Protein AF-A0AAD4TKE8-F1 (afdb_monomer)

InterPro domains:
  IPR016095 Large ribosomal subunit protein uL1, 3-layer alpha/beta-sandwich domain [G3DSA:3.40.50.790] (24-69)
  IPR023674 Ribosomal protein uL1-like [SSF56808] (9-140)
  IPR028364 Ribosomal protein uL1/ribosomal biogenesis protein [PF00687] (72-140)
  IPR028364 Ribosomal protein uL1/ribosomal biogenesis protein [cd00403] (8-140)
  IPR050257 Large ribosomal subunit protein eL8/uL1-like [PTHR23105] (71-139)

pLDDT: mean 75.56, std 8.32, range [52.0, 88.44]

Solvent-accessible surface area (backbone atoms only — not comparable to full-atom values): 8413 Å² total; per-residue (Å²): 57,40,38,39,35,46,52,97,70,82,75,49,76,52,70,47,79,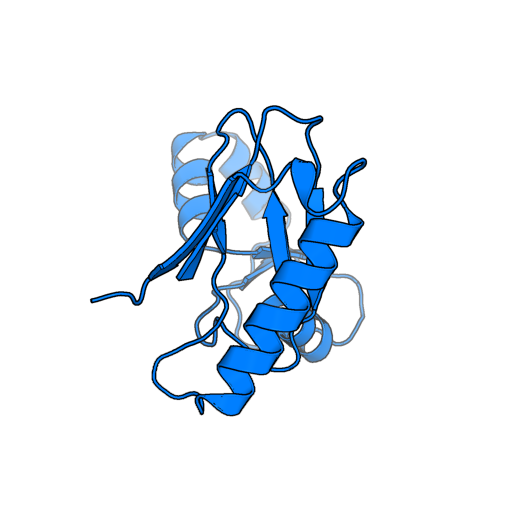40,96,62,67,38,45,92,81,71,44,55,33,39,40,37,87,84,79,78,102,53,61,58,41,46,77,68,54,55,62,63,40,69,79,38,70,69,59,44,55,54,53,62,70,69,37,80,47,76,46,69,78,62,103,57,69,60,69,59,55,50,51,52,55,40,24,43,44,76,48,71,49,65,95,55,54,64,46,79,40,74,44,50,50,92,92,55,56,70,69,59,36,49,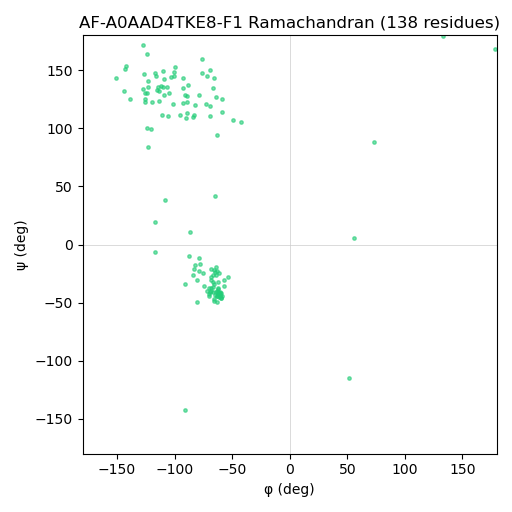51,31,45,51,51,53,51,53,53,54,32,72,73,37,98,61,35,69,80,37,53,76,49,80,41,84,42,79,86,128

Structure (mmCIF, N/CA/C/O backbone):
data_AF-A0AAD4TKE8-F1
#
_entry.id   AF-A0AAD4TKE8-F1
#
loop_
_atom_site.group_PDB
_atom_site.id
_atom_site.type_symbol
_atom_site.label_atom_id
_atom_site.label_alt_id
_atom_site.label_comp_id
_atom_site.label_asym_id
_atom_site.label_entity_id
_atom_site.label_seq_id
_atom_site.pdbx_PDB_ins_code
_atom_site.Cartn_x
_atom_site.Cartn_y
_atom_site.Cartn_z
_atom_site.occupancy
_atom_site.B_iso_or_equiv
_atom_site.auth_seq_id
_atom_site.auth_comp_id
_atom_site.auth_asym_id
_atom_site.auth_atom_id
_atom_site.pdbx_PDB_model_num
ATOM 1 N N . MET A 1 1 ? -8.068 -3.279 1.189 1.00 74.50 1 MET A N 1
ATOM 2 C CA . MET A 1 1 ? -7.601 -1.883 1.329 1.00 74.50 1 MET A CA 1
ATOM 3 C C . MET A 1 1 ? -8.167 -1.293 2.614 1.00 74.50 1 MET A C 1
ATOM 5 O O . MET A 1 1 ? -9.371 -1.342 2.828 1.00 74.50 1 MET A O 1
ATOM 9 N N . LEU A 1 2 ? -7.299 -0.782 3.479 1.00 77.06 2 LEU A N 1
ATOM 10 C CA . LEU A 1 2 ? -7.639 -0.060 4.698 1.00 77.06 2 LEU A CA 1
ATOM 11 C C . LEU A 1 2 ? -7.780 1.431 4.360 1.00 77.06 2 LEU A C 1
ATOM 13 O O . LEU A 1 2 ? -6.812 2.073 3.956 1.00 77.06 2 LEU A O 1
ATOM 17 N N . GLY A 1 3 ? -8.993 1.960 4.465 1.00 76.50 3 GLY A N 1
ATOM 18 C CA . GLY A 1 3 ? -9.302 3.381 4.381 1.00 76.50 3 GLY A CA 1
ATOM 19 C C . GLY A 1 3 ? -9.228 4.024 5.762 1.00 76.50 3 GLY A C 1
ATOM 20 O O . GLY A 1 3 ? -9.849 3.553 6.710 1.00 76.50 3 GLY A O 1
ATOM 21 N N . LEU A 1 4 ? -8.474 5.109 5.878 1.00 74.75 4 LEU A N 1
ATOM 22 C CA . LEU A 1 4 ? -8.203 5.806 7.132 1.00 74.75 4 LEU A CA 1
ATOM 23 C C . LEU A 1 4 ? -8.716 7.236 7.018 1.00 74.75 4 LEU A C 1
ATOM 25 O O . LEU A 1 4 ? -8.270 7.941 6.117 1.00 74.75 4 LEU A O 1
ATOM 29 N N . CYS A 1 5 ? -9.616 7.666 7.906 1.00 68.69 5 CYS A N 1
ATOM 30 C CA . CYS A 1 5 ? -10.094 9.048 7.968 1.00 68.69 5 CYS A CA 1
ATOM 31 C C . CYS A 1 5 ? -9.577 9.722 9.247 1.00 68.69 5 CYS A C 1
ATOM 33 O O . CYS A 1 5 ? -9.977 9.354 10.356 1.00 68.69 5 CYS A O 1
ATOM 35 N N . LEU A 1 6 ? -8.677 10.695 9.087 1.00 69.62 6 LEU A N 1
ATOM 36 C CA . LEU A 1 6 ? -8.023 11.397 10.193 1.00 69.62 6 LEU A CA 1
ATOM 37 C C . LEU A 1 6 ? -8.617 12.791 10.409 1.00 69.62 6 LEU A C 1
ATOM 39 O O . LEU A 1 6 ? -8.970 13.498 9.463 1.00 69.62 6 LEU A O 1
ATOM 43 N N . LEU A 1 7 ? -8.690 13.206 11.671 1.00 64.88 7 LEU A N 1
ATOM 44 C CA . LEU A 1 7 ? -8.943 14.591 12.051 1.00 64.88 7 LEU A CA 1
ATOM 45 C C . LEU A 1 7 ? -7.699 15.439 11.748 1.00 64.88 7 LEU A C 1
ATOM 47 O O . LEU A 1 7 ? -6.568 14.963 11.801 1.00 64.88 7 LEU A O 1
ATOM 51 N N . LYS A 1 8 ? -7.939 16.691 11.350 1.00 62.81 8 LYS A N 1
ATOM 52 C CA . LYS A 1 8 ? -6.970 17.620 10.749 1.00 62.81 8 LYS A CA 1
ATOM 53 C C . LYS A 1 8 ? -5.668 17.704 11.569 1.00 62.81 8 LYS A C 1
ATOM 55 O O . LYS A 1 8 ? -5.640 18.319 12.628 1.00 62.81 8 LYS A O 1
ATOM 60 N N . GLU A 1 9 ? -4.598 17.114 11.040 1.00 61.34 9 GLU A N 1
ATOM 61 C CA . GLU A 1 9 ? -3.301 16.929 11.714 1.00 61.34 9 GLU A CA 1
ATOM 62 C C . GLU A 1 9 ? -2.127 17.460 10.871 1.00 61.34 9 GLU A C 1
ATOM 64 O O . GLU A 1 9 ? -2.285 17.845 9.704 1.00 61.34 9 GLU A O 1
ATOM 69 N N . LYS A 1 10 ? -0.928 17.492 11.471 1.00 61.72 10 LYS A N 1
ATOM 70 C CA . LYS A 1 10 ? 0.313 17.816 10.750 1.00 61.72 10 LYS A CA 1
ATOM 71 C C . LYS A 1 10 ? 0.604 16.725 9.714 1.00 61.72 10 LYS A C 1
ATOM 73 O O . LYS A 1 10 ? 0.366 15.544 9.942 1.00 61.72 10 LYS A O 1
ATOM 78 N N . ARG A 1 11 ? 1.141 17.131 8.560 1.00 71.69 11 ARG A N 1
ATOM 79 C CA . ARG A 1 11 ? 1.562 16.202 7.500 1.00 71.69 11 ARG A CA 1
ATOM 80 C C . ARG A 1 11 ? 2.615 15.249 8.065 1.00 71.69 11 ARG A C 1
ATOM 82 O O . ARG A 1 11 ? 3.632 15.722 8.567 1.00 71.69 11 ARG A O 1
ATOM 89 N N . PHE A 1 12 ? 2.385 13.947 7.948 1.00 75.06 12 PHE A N 1
ATOM 90 C CA . PHE A 1 12 ? 3.368 12.925 8.285 1.00 75.06 12 PHE A CA 1
ATOM 91 C C . PHE A 1 12 ? 3.562 11.971 7.109 1.00 75.06 12 PHE A C 1
ATOM 93 O O . PHE A 1 12 ? 2.643 11.691 6.331 1.00 75.06 12 PHE A O 1
ATOM 100 N N . SER A 1 13 ? 4.791 11.490 6.986 1.00 77.38 13 SER A N 1
ATOM 101 C CA . SER A 1 13 ? 5.169 10.413 6.086 1.00 77.38 13 SER A CA 1
ATOM 102 C C . SER A 1 13 ? 5.857 9.342 6.912 1.00 77.38 13 SER A C 1
ATOM 104 O O . SER A 1 13 ? 6.850 9.633 7.575 1.00 77.38 13 SER A O 1
ATOM 106 N N . GLY A 1 14 ? 5.331 8.125 6.876 1.00 83.44 14 GLY A N 1
ATOM 107 C CA . GLY A 1 14 ? 5.908 6.982 7.572 1.00 83.44 14 GLY A CA 1
ATOM 108 C C . GLY A 1 14 ? 5.772 5.722 6.735 1.00 83.44 14 GLY A C 1
ATOM 109 O O . GLY A 1 14 ? 4.871 5.615 5.904 1.00 83.44 14 GLY A O 1
ATOM 110 N N . SER A 1 15 ? 6.663 4.765 6.941 1.00 83.75 15 SER A N 1
ATOM 111 C CA . SER A 1 15 ? 6.627 3.472 6.265 1.00 83.75 15 SER A CA 1
ATOM 112 C C . SER A 1 15 ? 6.653 2.352 7.292 1.00 83.75 15 SER A C 1
ATOM 114 O O . SER A 1 15 ? 7.513 2.363 8.168 1.00 83.75 15 SER A O 1
ATOM 116 N N . VAL A 1 16 ? 5.743 1.385 7.172 1.00 85.50 16 VAL A N 1
ATOM 117 C CA . VAL A 1 16 ? 5.728 0.182 8.018 1.00 85.50 16 VAL A CA 1
ATOM 118 C C . VAL A 1 16 ? 6.141 -1.036 7.202 1.00 85.50 16 VAL A C 1
ATOM 120 O O . VAL A 1 16 ? 5.776 -1.148 6.031 1.00 85.50 16 VAL A O 1
ATOM 123 N N . ARG A 1 17 ? 6.889 -1.954 7.814 1.00 82.44 17 ARG A N 1
ATOM 124 C CA . ARG A 1 17 ? 7.156 -3.285 7.256 1.00 82.44 17 ARG A CA 1
ATOM 125 C C . ARG A 1 17 ? 6.053 -4.229 7.740 1.00 82.44 17 ARG A C 1
ATOM 127 O O . ARG A 1 17 ? 5.850 -4.343 8.946 1.00 82.44 17 ARG A O 1
ATOM 134 N N . LEU A 1 18 ? 5.326 -4.863 6.822 1.00 81.31 18 LEU A N 1
ATOM 135 C CA . LEU A 1 18 ? 4.295 -5.850 7.161 1.00 81.31 18 LEU A CA 1
ATOM 136 C C . LEU A 1 18 ? 4.857 -7.287 7.168 1.00 81.31 18 LEU A C 1
ATOM 138 O O . LEU A 1 18 ? 5.661 -7.634 6.317 1.00 81.31 18 LEU A O 1
ATOM 142 N N . PRO A 1 19 ? 4.432 -8.179 8.069 1.00 78.94 19 PRO A N 1
ATOM 143 C CA . PRO A 1 19 ? 4.916 -9.562 8.081 1.00 78.94 19 PRO A CA 1
ATOM 144 C C . PRO A 1 19 ? 4.526 -10.345 6.816 1.00 78.94 19 PRO A C 1
ATOM 146 O O . PRO A 1 19 ? 5.252 -11.248 6.408 1.00 78.94 19 PRO A O 1
ATOM 149 N N . HIS A 1 20 ? 3.428 -9.970 6.151 1.00 78.50 20 HIS A N 1
ATOM 150 C CA . HIS A 1 20 ? 2.972 -10.618 4.921 1.00 78.50 20 HIS A CA 1
ATOM 151 C C . HIS A 1 20 ? 2.843 -9.630 3.757 1.00 78.50 20 HIS A C 1
ATOM 153 O O . HIS A 1 20 ? 2.269 -8.554 3.922 1.00 78.50 20 HIS A O 1
ATOM 159 N N . ILE A 1 21 ? 3.324 -10.024 2.569 1.00 72.81 21 ILE A N 1
ATOM 160 C CA . ILE A 1 21 ? 3.416 -9.184 1.359 1.00 72.81 21 ILE A CA 1
ATOM 161 C C . ILE A 1 21 ? 2.024 -8.857 0.786 1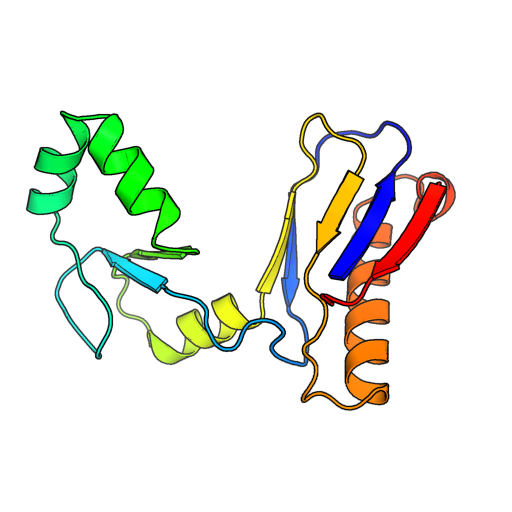.00 72.81 21 ILE A C 1
ATOM 163 O O . ILE A 1 21 ? 1.392 -9.731 0.190 1.00 72.81 21 ILE A O 1
ATOM 167 N N . PRO A 1 22 ? 1.552 -7.600 0.847 1.00 67.38 22 PRO A N 1
ATOM 168 C CA . PRO A 1 22 ? 0.252 -7.229 0.287 1.00 67.38 22 PRO A CA 1
ATOM 169 C C . PRO A 1 22 ? 0.284 -7.055 -1.243 1.00 67.38 22 PRO A C 1
ATOM 171 O O . PRO A 1 22 ? -0.753 -7.173 -1.893 1.00 67.38 22 PRO A O 1
ATOM 174 N N . HIS A 1 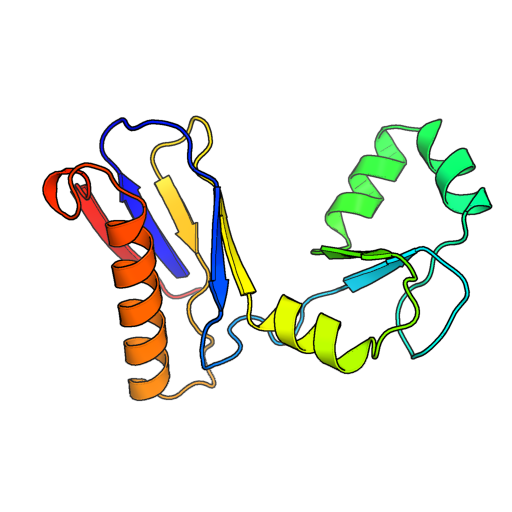23 ? 1.457 -6.785 -1.834 1.00 65.81 23 HIS A N 1
ATOM 175 C CA . HIS A 1 23 ? 1.621 -6.504 -3.265 1.00 65.81 23 HIS A CA 1
ATOM 176 C C . HIS A 1 23 ? 2.614 -7.458 -3.954 1.00 65.81 23 HIS A C 1
ATOM 178 O O . HIS A 1 23 ? 3.771 -7.106 -4.185 1.00 65.81 23 HIS A O 1
ATOM 184 N N . PRO A 1 24 ? 2.166 -8.651 -4.381 1.00 63.03 24 PRO A N 1
ATOM 185 C CA . PRO A 1 24 ? 3.028 -9.598 -5.091 1.00 63.03 24 PRO A CA 1
ATOM 186 C C . PRO A 1 24 ? 3.436 -9.131 -6.505 1.00 63.03 24 PRO A C 1
ATOM 188 O O . PRO A 1 24 ? 4.450 -9.583 -7.026 1.00 63.03 24 PRO A O 1
ATOM 191 N N . LYS A 1 25 ? 2.687 -8.205 -7.129 1.00 65.75 25 LYS A N 1
ATOM 192 C CA . LYS A 1 25 ? 2.920 -7.704 -8.503 1.00 65.75 25 LYS A CA 1
ATOM 193 C C . LYS A 1 25 ? 3.456 -6.260 -8.559 1.00 65.75 25 LYS A C 1
ATOM 195 O O . LYS A 1 25 ? 3.041 -5.483 -9.419 1.00 65.75 25 LYS A O 1
ATOM 200 N N . MET A 1 26 ? 4.339 -5.858 -7.643 1.00 70.75 26 MET A N 1
ATOM 201 C CA . MET A 1 26 ? 4.993 -4.542 -7.727 1.00 70.75 26 MET A CA 1
ATOM 202 C C . MET A 1 26 ? 6.033 -4.510 -8.855 1.00 70.75 26 MET A C 1
ATOM 204 O O . MET A 1 26 ? 6.992 -5.276 -8.847 1.00 70.75 26 MET A O 1
ATOM 208 N N . LYS A 1 27 ? 5.848 -3.598 -9.818 1.00 67.94 27 LYS A N 1
ATOM 209 C CA . LYS A 1 27 ? 6.838 -3.291 -10.859 1.00 67.94 27 LYS A CA 1
ATOM 210 C C . LYS A 1 27 ? 7.862 -2.302 -10.310 1.00 67.94 27 LYS A C 1
ATOM 212 O O . LYS A 1 27 ? 7.516 -1.146 -10.057 1.00 67.94 27 LYS A O 1
ATOM 217 N N . VAL A 1 28 ? 9.093 -2.770 -10.142 1.00 74.69 28 VAL A N 1
ATOM 218 C CA . VAL A 1 28 ? 10.246 -1.976 -9.706 1.00 74.69 28 VAL A CA 1
ATOM 219 C C . VAL A 1 28 ? 11.162 -1.760 -10.908 1.00 74.69 28 VAL A C 1
ATOM 221 O O . VAL A 1 28 ? 11.373 -2.689 -11.684 1.00 74.69 28 VAL A O 1
ATOM 224 N N . CYS A 1 29 ? 11.653 -0.536 -11.092 1.00 73.00 29 CYS A N 1
ATOM 225 C CA . CYS A 1 29 ? 12.622 -0.209 -12.140 1.00 73.00 29 CYS A CA 1
ATOM 226 C C . CYS A 1 29 ? 13.982 0.090 -11.512 1.00 73.00 29 CYS A C 1
ATOM 228 O O . CYS A 1 29 ? 14.057 0.811 -10.514 1.00 73.00 29 CYS A O 1
ATOM 230 N N . MET A 1 30 ? 15.034 -0.466 -12.107 1.00 74.31 30 MET A N 1
ATOM 231 C CA . MET A 1 30 ? 16.417 -0.234 -11.703 1.00 74.31 30 MET A CA 1
ATOM 232 C C . MET A 1 30 ? 17.012 0.921 -12.512 1.00 74.31 30 MET A C 1
ATOM 234 O O . MET A 1 30 ? 16.860 0.980 -13.731 1.00 74.31 30 MET A O 1
ATOM 238 N N . LEU A 1 31 ? 17.703 1.835 -11.837 1.00 72.75 31 LEU A N 1
ATOM 239 C CA . LEU A 1 31 ? 18.508 2.885 -12.455 1.00 72.75 31 LEU A CA 1
ATOM 240 C C . LEU A 1 31 ? 19.988 2.520 -12.282 1.00 72.75 31 LEU A C 1
ATOM 242 O O . LEU A 1 31 ? 20.495 2.548 -11.156 1.00 72.75 31 LEU A O 1
ATOM 246 N N . GLY A 1 32 ? 20.661 2.165 -13.378 1.00 70.25 32 GLY A N 1
ATOM 247 C CA . GLY A 1 32 ? 22.058 1.714 -13.383 1.00 70.25 32 GLY A CA 1
ATOM 248 C C . GLY A 1 32 ? 22.299 0.453 -14.217 1.00 70.25 32 GLY A C 1
ATOM 249 O O . GLY A 1 32 ? 21.363 -0.095 -14.803 1.00 70.25 32 GLY A O 1
ATOM 250 N N . ASP A 1 33 ? 23.560 0.017 -14.247 1.00 60.94 33 ASP A N 1
ATOM 251 C CA . ASP A 1 33 ? 24.010 -1.102 -15.074 1.00 60.94 33 ASP A CA 1
ATOM 252 C C . ASP A 1 33 ? 23.393 -2.430 -14.615 1.00 60.9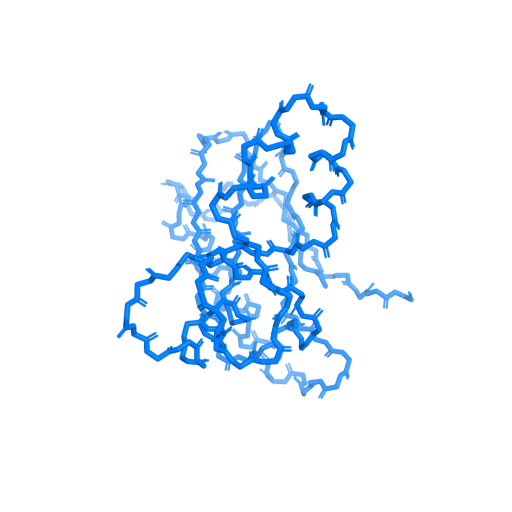4 33 ASP A C 1
ATOM 254 O O . ASP A 1 33 ? 23.270 -2.736 -13.426 1.00 60.94 33 ASP A O 1
ATOM 258 N N . ALA A 1 34 ? 22.919 -3.181 -15.605 1.00 55.00 34 ALA A N 1
ATOM 259 C CA . ALA A 1 34 ? 21.944 -4.244 -15.452 1.00 55.00 34 ALA A CA 1
ATOM 260 C C . ALA A 1 34 ? 22.439 -5.417 -14.598 1.00 55.00 34 ALA A C 1
ATOM 262 O O . ALA A 1 34 ? 23.412 -6.075 -14.954 1.00 55.00 34 ALA A O 1
ATOM 263 N N . TYR A 1 35 ? 21.671 -5.786 -13.569 1.00 52.00 35 TYR A N 1
ATOM 264 C CA . TYR A 1 35 ? 21.656 -7.160 -13.074 1.00 52.00 35 TYR A CA 1
ATOM 265 C C . TYR A 1 35 ? 20.243 -7.566 -12.618 1.00 52.00 35 TYR A C 1
ATOM 267 O O . TYR A 1 35 ? 19.585 -6.853 -11.862 1.00 52.00 35 TYR A O 1
ATOM 275 N N . ILE A 1 36 ? 19.820 -8.752 -13.078 1.00 52.34 36 ILE A N 1
ATOM 276 C CA . ILE A 1 36 ? 18.620 -9.528 -12.702 1.00 52.34 36 ILE A CA 1
ATOM 277 C C . ILE A 1 36 ? 17.272 -8.988 -13.220 1.00 52.34 36 ILE A C 1
ATOM 279 O O . ILE A 1 36 ? 16.570 -8.279 -12.513 1.00 52.34 36 ILE A O 1
ATOM 283 N N . GLY A 1 37 ? 16.861 -9.406 -14.428 1.00 56.25 37 GLY A N 1
ATOM 284 C CA . GLY A 1 37 ? 15.448 -9.596 -14.837 1.00 56.25 37 GLY A CA 1
ATOM 285 C C . GLY A 1 37 ? 14.453 -8.426 -14.710 1.00 56.25 37 GLY A C 1
ATOM 286 O O . GLY A 1 37 ? 13.257 -8.624 -14.927 1.00 56.25 37 GLY A O 1
ATOM 287 N N . LEU A 1 38 ? 14.914 -7.232 -14.348 1.00 60.69 38 LEU A N 1
ATOM 288 C CA . LEU A 1 38 ? 14.124 -6.026 -14.131 1.00 60.69 38 LEU A CA 1
ATOM 289 C C . LEU A 1 38 ? 14.411 -5.012 -15.239 1.00 60.69 38 LEU A C 1
ATOM 291 O O . LEU A 1 38 ? 15.517 -4.943 -15.779 1.00 60.69 38 LEU A O 1
ATOM 295 N N . ASP A 1 39 ? 13.399 -4.206 -15.562 1.00 62.28 39 ASP A N 1
ATOM 296 C CA . ASP A 1 39 ? 13.538 -3.091 -16.497 1.00 62.28 39 ASP A CA 1
ATOM 297 C C . ASP A 1 39 ? 14.610 -2.119 -15.955 1.00 62.28 39 ASP A C 1
ATOM 299 O O . ASP A 1 39 ? 14.413 -1.499 -14.901 1.00 62.28 39 ASP A O 1
ATOM 303 N N . HIS A 1 40 ? 15.733 -2.003 -16.668 1.00 63.72 40 HIS A N 1
ATOM 304 C CA . HIS A 1 40 ? 16.848 -1.109 -16.351 1.00 63.72 40 HIS A CA 1
ATOM 305 C C . HIS A 1 40 ? 16.780 0.164 -17.202 1.00 63.72 40 HIS A C 1
ATOM 307 O O . HIS A 1 40 ? 16.218 0.177 -18.300 1.00 63.72 40 HIS A O 1
ATOM 313 N N . MET A 1 41 ? 17.323 1.256 -16.675 1.00 67.88 41 MET A N 1
ATOM 314 C CA . MET A 1 41 ? 17.468 2.515 -17.396 1.00 67.88 41 MET A CA 1
ATOM 315 C C . MET A 1 41 ? 18.832 3.124 -17.092 1.00 67.88 41 MET A C 1
ATOM 317 O O . MET A 1 41 ? 19.156 3.388 -15.931 1.00 67.88 41 MET A O 1
ATOM 321 N N . ASP A 1 42 ? 19.585 3.405 -18.149 1.00 68.25 42 ASP A N 1
ATOM 322 C CA . ASP A 1 42 ? 20.924 3.976 -18.041 1.00 68.25 42 ASP A CA 1
ATOM 323 C C . ASP A 1 42 ? 20.884 5.472 -17.699 1.00 68.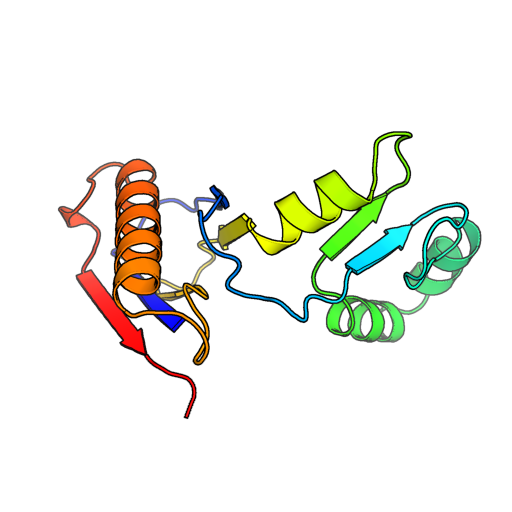25 42 ASP A C 1
ATOM 325 O O . ASP A 1 42 ? 19.909 6.195 -17.961 1.00 68.25 42 ASP A O 1
ATOM 329 N N . VAL A 1 43 ? 22.003 5.973 -17.170 1.00 70.56 43 VAL A N 1
ATOM 330 C CA . VAL A 1 43 ? 22.204 7.385 -16.795 1.00 70.56 43 VAL A CA 1
ATOM 331 C C . VAL A 1 43 ? 21.978 8.331 -17.988 1.00 70.56 43 VAL A C 1
ATOM 333 O O . VAL A 1 43 ? 21.493 9.457 -17.831 1.00 70.56 43 VAL A O 1
ATOM 336 N N . GLU A 1 44 ? 22.261 7.868 -19.206 1.00 70.50 44 GLU A N 1
ATOM 337 C CA . GLU A 1 44 ? 22.017 8.618 -20.439 1.00 70.50 44 GLU A CA 1
ATOM 338 C C . GLU A 1 44 ? 20.535 8.669 -20.834 1.00 70.50 44 GLU A C 1
ATOM 340 O O . GLU A 1 44 ? 20.046 9.704 -21.307 1.00 70.50 44 GLU A O 1
ATOM 345 N N . GLY A 1 45 ? 19.794 7.585 -20.590 1.00 71.31 45 GLY A N 1
ATOM 346 C CA . GLY A 1 45 ? 18.352 7.508 -20.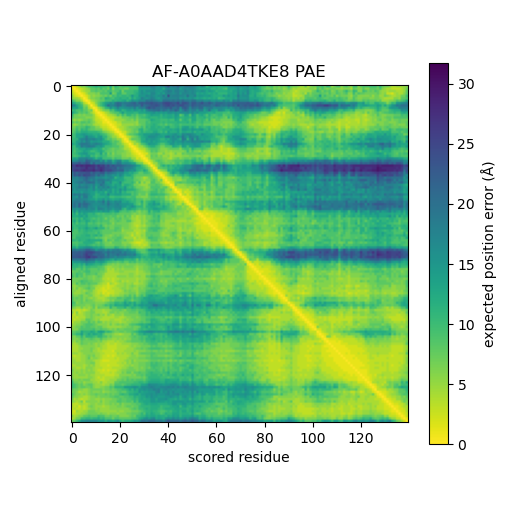818 1.00 71.31 45 GLY A CA 1
ATOM 347 C C . GLY A 1 45 ? 17.586 8.497 -19.939 1.00 71.31 45 GLY A C 1
ATOM 348 O O . GLY A 1 45 ? 16.693 9.204 -20.420 1.00 71.31 45 GLY A O 1
ATOM 349 N N . LEU A 1 46 ? 18.007 8.653 -18.679 1.00 71.44 46 LEU A N 1
ATOM 350 C CA . LEU A 1 46 ? 17.414 9.610 -17.737 1.00 71.44 46 LEU A CA 1
ATOM 351 C C . LEU A 1 46 ? 17.516 11.065 -18.223 1.00 71.44 46 LEU A C 1
ATOM 353 O O . LEU A 1 46 ? 16.550 11.831 -18.129 1.00 71.44 46 LEU A O 1
ATOM 357 N N . LYS A 1 47 ? 18.664 11.447 -18.798 1.00 74.31 47 LYS A N 1
ATOM 358 C CA . LYS A 1 47 ? 18.887 12.807 -19.319 1.00 74.31 47 LYS A CA 1
ATOM 359 C C . LYS A 1 47 ? 17.999 13.113 -20.528 1.00 74.31 47 LYS A C 1
ATOM 361 O O . LYS A 1 47 ? 17.498 14.232 -20.654 1.00 74.31 47 LYS A O 1
ATOM 366 N N . ARG A 1 48 ? 17.757 12.127 -21.400 1.00 72.81 48 ARG A N 1
ATOM 367 C CA . ARG A 1 48 ? 16.874 12.273 -22.575 1.00 72.81 48 ARG A CA 1
ATOM 368 C C . ARG A 1 48 ? 15.403 12.395 -22.169 1.00 72.81 48 ARG A C 1
ATOM 370 O O . ARG A 1 48 ? 14.670 13.198 -22.748 1.00 72.81 48 ARG A O 1
ATOM 377 N N . LEU A 1 49 ? 14.985 11.661 -21.137 1.00 71.44 49 LEU A N 1
ATOM 378 C CA . LEU A 1 49 ? 13.612 11.676 -20.627 1.00 71.44 49 LEU A CA 1
ATOM 379 C C . LEU A 1 49 ? 13.232 13.009 -19.968 1.00 71.44 49 LEU A C 1
ATOM 381 O O . LEU A 1 49 ? 12.078 13.426 -20.073 1.00 71.44 49 LEU A O 1
ATOM 385 N N . ASN A 1 50 ? 14.187 13.727 -19.369 1.00 73.62 50 ASN A N 1
ATOM 386 C CA . ASN A 1 50 ? 13.913 14.981 -18.659 1.00 73.62 50 ASN A CA 1
ATOM 387 C C . ASN A 1 50 ? 13.432 16.125 -19.580 1.00 73.62 50 ASN A C 1
ATOM 389 O O . ASN A 1 50 ? 12.745 17.045 -19.137 1.00 73.62 50 ASN A O 1
ATOM 393 N N . LYS A 1 51 ? 13.719 16.050 -20.888 1.00 79.06 51 LYS A N 1
ATOM 394 C CA . LYS A 1 51 ? 13.287 17.065 -21.865 1.00 79.06 51 LYS A CA 1
ATOM 395 C C . LYS A 1 51 ? 11.769 17.068 -22.095 1.00 79.06 51 LYS A C 1
ATOM 397 O O . LYS A 1 51 ? 11.194 18.113 -22.381 1.00 79.06 51 LYS A O 1
ATOM 402 N N . ASN A 1 52 ? 11.094 15.927 -21.923 1.00 83.19 52 ASN A N 1
ATOM 403 C CA . ASN A 1 52 ? 9.667 15.773 -22.213 1.00 83.19 52 ASN A CA 1
ATOM 404 C C . ASN A 1 52 ? 8.866 15.357 -20.972 1.00 83.19 52 ASN A C 1
ATOM 406 O O . ASN A 1 52 ? 8.713 14.172 -20.673 1.00 83.19 52 ASN A O 1
ATOM 410 N N . LYS A 1 53 ? 8.205 16.325 -20.317 1.00 81.06 53 LYS A N 1
ATOM 411 C CA . LYS A 1 53 ? 7.344 16.090 -19.134 1.00 81.06 53 LYS A CA 1
ATOM 412 C C . LYS A 1 53 ? 6.256 15.022 -19.350 1.00 81.06 53 LYS A C 1
ATOM 414 O O . LYS A 1 53 ? 5.832 14.374 -18.394 1.00 81.06 53 LYS A O 1
ATOM 419 N N . LYS A 1 54 ? 5.780 14.825 -20.588 1.00 84.31 54 LYS A N 1
ATOM 420 C CA . LYS A 1 54 ? 4.767 13.804 -20.927 1.00 84.31 54 LYS A CA 1
ATOM 421 C C . LYS A 1 54 ? 5.319 12.376 -20.820 1.00 84.31 54 LYS A C 1
ATOM 423 O O . LYS A 1 54 ? 4.619 11.505 -20.309 1.00 84.31 54 LYS A O 1
ATOM 428 N N . LEU A 1 55 ? 6.555 12.144 -21.267 1.00 79.50 55 LEU A N 1
ATOM 429 C CA . LEU A 1 55 ? 7.199 10.827 -21.205 1.00 79.50 55 LEU A CA 1
ATOM 430 C C . LEU A 1 55 ? 7.577 10.475 -19.764 1.00 79.50 55 LEU A C 1
ATOM 432 O O . LEU A 1 55 ? 7.286 9.366 -19.328 1.00 79.50 55 LEU A O 1
ATOM 436 N N . VAL A 1 56 ? 8.064 11.452 -18.988 1.00 82.06 56 VAL A N 1
ATOM 437 C CA . VAL A 1 56 ? 8.333 11.277 -17.548 1.00 82.06 56 VAL A CA 1
ATOM 438 C C . VAL A 1 56 ? 7.065 10.873 -16.790 1.00 82.06 56 VAL A C 1
ATOM 440 O O . VAL A 1 56 ? 7.088 9.934 -16.000 1.00 82.06 56 VAL A O 1
ATOM 443 N N . LYS A 1 57 ? 5.920 11.514 -17.072 1.00 83.00 57 LYS A N 1
ATOM 444 C CA . LYS A 1 57 ? 4.638 11.148 -16.445 1.00 83.00 57 LYS A CA 1
ATOM 445 C C . LYS A 1 57 ? 4.140 9.756 -16.848 1.00 83.00 57 LYS A C 1
ATOM 447 O O . LYS A 1 57 ? 3.499 9.103 -16.031 1.00 83.00 57 LYS A O 1
ATOM 452 N N . LYS A 1 58 ? 4.386 9.305 -18.084 1.00 84.44 58 LYS A N 1
ATOM 453 C CA . LYS A 1 58 ? 4.039 7.938 -18.519 1.00 84.44 58 LYS A CA 1
ATOM 454 C C . LYS A 1 58 ? 4.935 6.900 -17.843 1.00 84.44 58 LYS A C 1
ATOM 456 O O . LYS A 1 58 ? 4.433 5.895 -17.356 1.00 84.44 58 LYS A O 1
ATOM 461 N N . PHE A 1 59 ? 6.231 7.185 -17.761 1.00 80.75 59 PHE A N 1
ATOM 462 C CA . PHE A 1 59 ? 7.221 6.330 -17.116 1.00 80.75 59 PHE A CA 1
ATOM 463 C C . PHE A 1 59 ? 6.949 6.168 -15.613 1.00 80.75 59 PHE A C 1
ATOM 465 O O . PHE A 1 59 ? 6.802 5.048 -15.134 1.00 80.75 59 PHE A O 1
ATOM 472 N N . ALA A 1 60 ? 6.732 7.271 -14.892 1.00 78.50 60 ALA A N 1
ATOM 473 C CA . ALA A 1 60 ? 6.414 7.252 -13.461 1.00 78.50 60 ALA A CA 1
ATOM 474 C C . ALA A 1 60 ? 5.072 6.571 -13.123 1.00 78.50 60 ALA A C 1
ATOM 476 O O . ALA A 1 60 ? 4.853 6.192 -11.981 1.00 78.50 60 ALA A O 1
ATOM 477 N N . LYS A 1 61 ? 4.157 6.419 -14.092 1.00 83.38 61 LYS A N 1
ATOM 478 C CA . LYS A 1 61 ? 2.914 5.647 -13.912 1.00 83.38 61 LYS A CA 1
ATOM 479 C C . LYS A 1 61 ? 3.102 4.142 -14.112 1.00 83.38 61 LYS A C 1
ATOM 481 O O . LYS A 1 61 ? 2.246 3.379 -13.678 1.00 83.38 61 LYS A O 1
ATOM 486 N N . LYS A 1 62 ? 4.162 3.718 -14.809 1.00 80.31 62 LYS A N 1
ATOM 487 C CA . LYS A 1 62 ? 4.423 2.304 -15.122 1.00 80.31 62 LYS A CA 1
ATOM 488 C C . LYS A 1 62 ? 5.065 1.561 -13.944 1.00 80.31 62 LYS A C 1
ATOM 490 O O . LYS A 1 62 ? 4.823 0.363 -13.799 1.00 80.31 62 LYS A O 1
ATOM 495 N N . TYR A 1 63 ? 5.845 2.261 -13.119 1.00 80.38 63 TYR A N 1
ATOM 496 C CA . TYR A 1 63 ? 6.595 1.690 -11.998 1.00 80.38 63 TYR A CA 1
ATOM 497 C C . TYR A 1 63 ? 6.102 2.239 -10.660 1.00 80.38 63 TYR A C 1
ATOM 499 O O . TYR A 1 63 ? 5.705 3.399 -10.569 1.00 80.38 63 TYR A O 1
ATOM 507 N N . HIS A 1 64 ? 6.115 1.391 -9.632 1.00 72.50 64 HIS A N 1
ATOM 508 C CA . HIS A 1 64 ? 5.691 1.749 -8.275 1.00 72.50 64 HIS A CA 1
ATOM 509 C C . HIS A 1 64 ? 6.847 2.258 -7.413 1.00 72.50 64 HIS A C 1
ATOM 511 O O . HIS A 1 64 ? 6.638 3.152 -6.598 1.00 72.50 64 HIS A O 1
ATOM 517 N N . ASP A 1 65 ? 8.048 1.716 -7.619 1.00 75.88 65 ASP A N 1
ATOM 518 C CA . ASP A 1 65 ? 9.268 2.142 -6.942 1.00 75.88 65 ASP A CA 1
ATOM 519 C C . ASP A 1 65 ? 10.470 2.088 -7.894 1.00 75.88 65 ASP A C 1
ATOM 521 O O . ASP A 1 65 ? 10.501 1.301 -8.847 1.00 75.88 65 ASP A O 1
ATOM 525 N N . PHE A 1 66 ? 11.441 2.960 -7.631 1.00 77.31 66 PHE A N 1
ATOM 526 C CA . PHE A 1 66 ? 12.710 3.041 -8.347 1.00 77.31 66 PHE A CA 1
ATOM 527 C C . PHE A 1 66 ? 13.833 2.694 -7.382 1.00 77.31 66 PHE A C 1
ATOM 529 O O . PHE A 1 66 ? 13.876 3.224 -6.273 1.00 77.31 66 PHE A O 1
ATOM 536 N N . LEU A 1 67 ? 14.738 1.828 -7.814 1.00 74.81 67 LEU A N 1
ATOM 537 C CA . LEU A 1 67 ? 15.937 1.474 -7.069 1.00 74.81 67 LEU A CA 1
ATOM 538 C C . LEU A 1 67 ? 17.150 1.965 -7.857 1.00 74.81 67 LEU A C 1
ATOM 540 O O . LEU A 1 67 ? 17.204 1.810 -9.075 1.00 74.81 67 LEU A O 1
ATOM 544 N N . ALA A 1 68 ? 18.105 2.582 -7.169 1.00 72.50 68 ALA A N 1
ATOM 545 C CA . ALA A 1 68 ? 19.376 2.986 -7.757 1.00 72.50 68 ALA A CA 1
ATOM 546 C C . ALA A 1 68 ? 20.456 1.966 -7.385 1.00 72.50 68 ALA A C 1
ATOM 548 O O . ALA A 1 68 ? 20.417 1.393 -6.294 1.00 72.50 68 ALA A O 1
ATOM 549 N N . SER A 1 69 ? 21.393 1.733 -8.303 1.00 64.12 69 SER A N 1
ATOM 550 C CA . SER A 1 69 ? 22.537 0.842 -8.104 1.00 64.12 69 SER A CA 1
ATOM 551 C C . SER A 1 69 ? 23.460 1.341 -6.980 1.00 64.12 69 SER A C 1
ATOM 553 O O . SER A 1 69 ? 24.382 2.115 -7.217 1.00 64.12 69 SER A O 1
ATOM 555 N N . GLU A 1 70 ? 23.242 0.845 -5.766 1.00 58.38 70 GLU A N 1
ATOM 556 C CA . GLU A 1 70 ? 24.276 0.675 -4.741 1.00 58.38 70 GLU A CA 1
ATOM 557 C C . GLU A 1 70 ? 24.475 -0.833 -4.556 1.00 58.38 70 GLU A C 1
ATOM 559 O O . GLU A 1 70 ? 23.488 -1.570 -4.537 1.00 58.38 70 GLU A O 1
ATOM 564 N N . ALA A 1 71 ? 25.733 -1.274 -4.467 1.00 53.50 71 ALA A N 1
ATOM 565 C CA . ALA A 1 71 ? 26.240 -2.647 -4.600 1.00 53.50 71 ALA A CA 1
ATOM 566 C C . ALA A 1 71 ? 25.784 -3.665 -3.523 1.00 53.50 71 ALA A C 1
ATOM 568 O O . ALA A 1 71 ? 26.570 -4.475 -3.040 1.00 53.50 71 ALA A O 1
ATOM 569 N N . GLU A 1 72 ? 24.514 -3.645 -3.136 1.00 57.97 72 GLU A N 1
ATOM 570 C CA . GLU A 1 72 ? 23.921 -4.537 -2.147 1.00 57.97 72 GLU A CA 1
ATOM 571 C C . GLU A 1 72 ? 22.831 -5.402 -2.782 1.00 57.97 72 GLU A C 1
ATOM 573 O O . GLU A 1 72 ? 22.122 -4.968 -3.691 1.00 57.97 72 GLU A O 1
ATOM 578 N N . SER A 1 73 ? 22.682 -6.627 -2.267 1.00 62.38 73 SER A N 1
ATOM 579 C CA . SER A 1 73 ? 21.741 -7.647 -2.753 1.00 62.38 73 SER A CA 1
ATOM 580 C C . SER A 1 73 ? 20.352 -7.081 -3.107 1.00 62.38 73 SER A C 1
ATOM 582 O O . SER A 1 73 ? 19.537 -6.749 -2.240 1.00 62.38 73 SER A O 1
ATOM 584 N N . LEU A 1 74 ? 20.082 -6.972 -4.413 1.00 67.81 74 LEU A N 1
ATOM 585 C CA . LEU A 1 74 ? 18.855 -6.381 -4.958 1.00 67.81 74 LEU A CA 1
ATOM 586 C C . LEU A 1 74 ? 17.607 -7.158 -4.536 1.00 67.81 74 LEU A C 1
ATOM 588 O O . LEU A 1 74 ? 16.558 -6.568 -4.304 1.00 67.81 74 LEU A O 1
ATOM 592 N N . GLU A 1 75 ? 17.726 -8.473 -4.374 1.00 70.44 75 GLU A N 1
ATOM 593 C CA . GLU A 1 75 ? 16.632 -9.352 -3.957 1.00 70.44 75 GLU A CA 1
ATOM 594 C C . GLU A 1 75 ? 16.089 -8.982 -2.573 1.00 70.44 75 GLU A C 1
ATOM 596 O O . GLU A 1 75 ? 14.873 -8.898 -2.377 1.00 70.44 75 GLU A O 1
ATOM 601 N N . SER A 1 76 ? 16.985 -8.669 -1.635 1.00 74.12 76 SER A N 1
ATOM 602 C CA . SER A 1 76 ? 16.641 -8.242 -0.280 1.00 74.12 76 SER A CA 1
ATOM 603 C C . SER A 1 76 ? 15.926 -6.892 -0.302 1.00 74.12 76 SER A C 1
ATOM 605 O O . SER A 1 76 ? 14.831 -6.774 0.243 1.00 74.12 76 SER A O 1
ATOM 607 N N . LYS A 1 77 ? 16.468 -5.895 -1.019 1.00 74.12 77 LYS A N 1
ATOM 608 C CA . LYS A 1 77 ? 15.837 -4.566 -1.165 1.00 74.12 77 LYS A CA 1
ATOM 609 C C . LYS A 1 77 ? 14.480 -4.647 -1.862 1.00 74.12 77 LYS A C 1
ATOM 611 O O . LYS A 1 77 ? 13.534 -3.961 -1.472 1.00 74.12 77 LYS A O 1
ATOM 616 N N . VAL A 1 78 ? 14.349 -5.509 -2.868 1.00 75.75 78 VAL A N 1
ATOM 617 C CA . VAL A 1 78 ? 13.080 -5.746 -3.563 1.00 75.75 78 VAL A CA 1
ATOM 618 C C . VAL A 1 78 ? 12.058 -6.372 -2.614 1.00 75.75 78 VAL A C 1
ATOM 620 O O . VAL A 1 78 ? 10.907 -5.935 -2.594 1.00 75.75 78 VAL A O 1
ATOM 623 N N . ASN A 1 79 ? 12.452 -7.351 -1.799 1.00 78.00 79 ASN A N 1
ATOM 624 C CA . ASN A 1 79 ? 11.561 -7.955 -0.811 1.00 78.00 79 ASN A CA 1
ATOM 625 C C . ASN A 1 79 ? 11.164 -6.965 0.289 1.00 78.00 79 ASN A C 1
ATOM 627 O O . ASN A 1 79 ? 9.982 -6.873 0.617 1.00 78.00 79 ASN A O 1
ATOM 631 N N . GLU A 1 80 ? 12.095 -6.147 0.780 1.00 76.31 80 GLU A N 1
ATOM 632 C CA . GLU A 1 80 ? 11.782 -5.063 1.716 1.00 76.31 80 GLU A CA 1
ATOM 633 C C . GLU A 1 80 ? 10.797 -4.056 1.115 1.00 76.31 80 GLU A C 1
ATOM 635 O O . GLU A 1 80 ? 9.846 -3.647 1.778 1.00 76.31 80 GLU A O 1
ATOM 640 N N . THR A 1 81 ? 10.969 -3.706 -0.159 1.00 76.38 81 THR A N 1
ATOM 641 C CA . THR A 1 81 ? 10.090 -2.766 -0.865 1.00 76.38 81 THR A CA 1
ATOM 642 C C . THR A 1 81 ? 8.687 -3.346 -1.078 1.00 76.38 81 THR A C 1
ATOM 644 O O . THR A 1 81 ? 7.702 -2.630 -0.928 1.00 76.38 81 THR A O 1
ATOM 647 N N . LYS A 1 82 ? 8.567 -4.651 -1.364 1.00 75.06 82 LYS A N 1
ATOM 648 C CA . LYS A 1 82 ? 7.272 -5.355 -1.502 1.00 75.06 82 LYS A CA 1
ATOM 649 C C . LYS A 1 82 ? 6.495 -5.438 -0.188 1.00 75.06 82 LYS A C 1
ATOM 651 O O . LYS A 1 82 ? 5.264 -5.471 -0.188 1.00 75.06 82 LYS A O 1
ATOM 656 N N . VAL A 1 83 ? 7.225 -5.531 0.916 1.00 78.31 83 VAL A N 1
ATOM 657 C CA . VAL A 1 83 ? 6.696 -5.640 2.276 1.00 78.31 83 VAL A CA 1
ATOM 658 C C . VAL A 1 83 ? 6.358 -4.266 2.870 1.00 78.31 83 VAL A C 1
ATOM 660 O O . VAL A 1 83 ? 5.501 -4.143 3.751 1.00 78.31 83 VAL A O 1
ATOM 663 N N . MET A 1 84 ? 7.032 -3.221 2.401 1.00 78.56 84 MET A N 1
ATOM 664 C CA . MET A 1 84 ? 6.889 -1.882 2.938 1.00 78.56 84 MET A CA 1
ATOM 665 C C . MET A 1 84 ? 5.623 -1.195 2.434 1.00 78.56 84 MET A C 1
ATOM 667 O O . MET A 1 84 ? 5.381 -1.047 1.239 1.00 78.56 84 MET A O 1
ATOM 671 N N . VAL A 1 85 ? 4.849 -0.668 3.374 1.00 82.44 85 VAL A N 1
ATOM 672 C CA . VAL A 1 85 ? 3.651 0.111 3.091 1.00 82.44 85 VAL A CA 1
ATOM 673 C C . VAL A 1 85 ? 3.863 1.554 3.522 1.00 82.44 85 VAL A C 1
ATOM 675 O O . VAL A 1 85 ? 4.187 1.841 4.675 1.00 82.44 85 VAL A O 1
ATOM 678 N N . LYS A 1 86 ? 3.686 2.477 2.572 1.00 80.69 86 LYS A N 1
ATOM 679 C CA . LYS A 1 86 ? 3.907 3.914 2.762 1.00 80.69 86 LYS A CA 1
ATOM 680 C C . LYS A 1 86 ? 2.605 4.606 3.172 1.00 80.69 86 LYS A C 1
ATOM 682 O O . LYS A 1 86 ? 1.633 4.619 2.421 1.00 80.69 86 LYS A O 1
ATOM 687 N N . PHE A 1 87 ? 2.619 5.253 4.331 1.00 81.75 87 PHE A N 1
ATOM 688 C CA . PHE A 1 87 ? 1.588 6.173 4.797 1.00 81.75 87 PHE A CA 1
ATOM 689 C C . PHE A 1 87 ? 2.023 7.592 4.441 1.00 81.75 87 PHE A C 1
ATOM 691 O O . PHE A 1 87 ? 3.002 8.105 4.982 1.00 81.75 87 PHE A O 1
ATOM 698 N N . GLN A 1 88 ? 1.319 8.224 3.504 1.00 75.69 88 GLN A N 1
ATOM 699 C CA . GLN A 1 88 ? 1.602 9.597 3.088 1.00 75.69 88 GLN A CA 1
ATOM 700 C C . GLN A 1 88 ? 0.364 10.467 3.242 1.00 75.69 88 GLN A C 1
ATOM 702 O O . GLN A 1 88 ? -0.508 10.478 2.367 1.00 75.69 88 GLN A O 1
ATOM 707 N N . LEU A 1 89 ? 0.312 11.245 4.325 1.00 75.06 89 LEU A N 1
ATOM 708 C CA . LEU A 1 89 ? -0.780 12.185 4.527 1.00 75.06 89 LEU A CA 1
ATOM 709 C C . LEU A 1 89 ? -0.478 13.484 3.778 1.00 75.06 89 LEU A C 1
ATOM 711 O O . LEU A 1 89 ? 0.422 14.250 4.131 1.00 75.06 89 LEU A O 1
ATOM 715 N N . LYS A 1 90 ? -1.233 13.718 2.702 1.00 74.75 90 LYS A N 1
ATOM 716 C CA . LYS A 1 90 ? -1.161 14.950 1.904 1.00 74.75 90 LYS A CA 1
ATOM 717 C C . LYS A 1 90 ? -2.168 15.977 2.440 1.00 74.75 90 LYS A C 1
ATOM 719 O O . LYS A 1 90 ? -2.349 16.123 3.640 1.00 74.75 90 LYS A O 1
ATOM 724 N N . LYS A 1 91 ? -2.814 16.735 1.549 1.00 69.00 91 LYS A N 1
ATOM 725 C CA . LYS A 1 91 ? -3.877 17.695 1.901 1.00 69.00 91 LYS A CA 1
ATOM 726 C C . LYS A 1 91 ? -5.228 17.008 2.177 1.00 69.00 91 LYS A C 1
ATOM 728 O O . LYS A 1 91 ? -6.115 17.630 2.749 1.00 69.00 91 LYS A O 1
ATOM 733 N N . VAL A 1 92 ? -5.385 15.755 1.746 1.00 68.81 92 VAL A N 1
ATOM 734 C CA . VAL A 1 92 ? -6.613 14.962 1.900 1.00 68.81 92 VAL A CA 1
ATOM 735 C C . VAL A 1 92 ? -6.570 14.231 3.241 1.00 68.81 92 VAL A C 1
ATOM 737 O O . VAL A 1 92 ? -5.532 13.691 3.609 1.00 68.81 92 VAL A O 1
ATOM 740 N N . LEU A 1 93 ? -7.697 14.222 3.955 1.00 71.94 93 LEU A N 1
ATOM 741 C CA . LEU A 1 93 ? -7.847 13.602 5.281 1.00 71.94 93 LEU A CA 1
ATOM 742 C C . LEU A 1 93 ? -8.014 12.075 5.228 1.00 71.94 93 LEU A C 1
ATOM 744 O O . LEU A 1 93 ? -7.940 11.407 6.257 1.00 71.94 93 LEU A O 1
ATOM 748 N N . CYS A 1 94 ? -8.245 11.540 4.029 1.00 75.62 94 CYS A N 1
ATOM 749 C CA . CYS A 1 94 ? -8.419 10.122 3.775 1.00 75.62 94 CYS A CA 1
ATOM 750 C C . CYS A 1 94 ? -7.166 9.540 3.118 1.00 75.62 94 CYS A C 1
ATOM 752 O O . CYS A 1 94 ? -6.695 10.068 2.107 1.00 75.62 94 CYS A O 1
ATOM 754 N N . MET A 1 95 ? -6.668 8.427 3.648 1.00 79.38 95 MET A N 1
ATOM 755 C CA . MET A 1 95 ? -5.616 7.630 3.016 1.00 79.38 95 MET A CA 1
ATOM 756 C C . MET A 1 95 ? -6.095 6.199 2.811 1.00 79.38 95 MET A C 1
ATOM 758 O O . MET A 1 95 ? -6.781 5.644 3.665 1.00 79.38 95 MET A O 1
ATOM 762 N N . GLY A 1 96 ? -5.729 5.610 1.675 1.00 81.25 96 GLY A N 1
ATOM 763 C CA . GLY A 1 96 ? -5.973 4.205 1.371 1.00 81.25 96 GLY A CA 1
ATOM 764 C C . GLY A 1 96 ? -4.661 3.439 1.395 1.00 81.25 96 GLY A C 1
ATOM 765 O O . GLY A 1 96 ? -3.700 3.846 0.747 1.00 81.25 96 GLY A O 1
ATOM 766 N N . VAL A 1 97 ? -4.628 2.341 2.142 1.00 82.62 97 VAL A N 1
ATOM 767 C CA . VAL A 1 97 ? -3.442 1.510 2.336 1.00 82.62 97 VAL A CA 1
ATOM 768 C C . VAL A 1 97 ? -3.769 0.052 2.011 1.00 82.62 97 VAL A C 1
ATOM 770 O O . VAL A 1 97 ? -4.809 -0.474 2.405 1.00 82.62 97 VAL A O 1
ATOM 773 N N . ALA A 1 98 ? -2.911 -0.621 1.248 1.00 81.50 98 ALA A 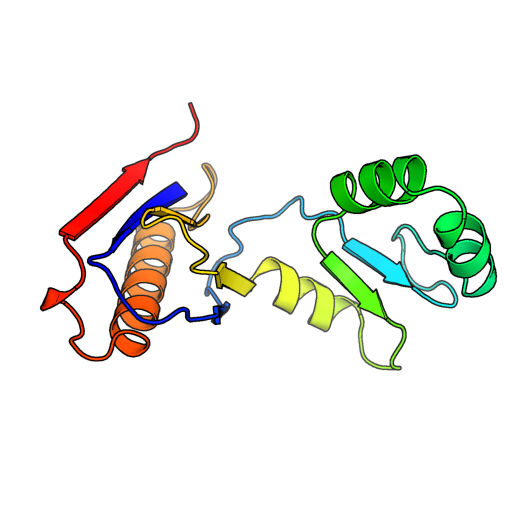N 1
ATOM 774 C CA . ALA A 1 98 ? -3.068 -2.042 0.958 1.00 81.50 98 ALA A CA 1
ATOM 775 C C . ALA A 1 98 ? -2.513 -2.881 2.119 1.00 81.50 98 ALA A C 1
ATOM 777 O O . ALA A 1 98 ? -1.338 -2.778 2.449 1.00 81.50 98 ALA A O 1
ATOM 778 N N . VAL A 1 99 ? -3.374 -3.695 2.735 1.00 79.88 99 VAL A N 1
ATOM 779 C CA . VAL A 1 99 ? -3.056 -4.496 3.936 1.00 79.88 99 VAL A CA 1
ATOM 780 C C . VAL A 1 99 ? -3.137 -6.010 3.700 1.00 79.88 99 VAL A C 1
ATOM 782 O O . VAL A 1 99 ? -2.769 -6.782 4.578 1.00 79.88 99 VAL A O 1
ATOM 785 N N . GLY A 1 100 ? -3.593 -6.453 2.523 1.00 79.94 100 GLY A N 1
ATOM 786 C CA . GLY A 1 100 ? -3.730 -7.875 2.205 1.00 79.94 100 GLY A CA 1
ATOM 787 C C . GLY A 1 100 ? -4.305 -8.136 0.813 1.00 79.94 100 GLY A C 1
ATOM 788 O O . GLY A 1 100 ? -4.809 -7.215 0.162 1.00 79.94 100 GLY A O 1
ATOM 789 N N . ASN A 1 101 ? -4.217 -9.397 0.387 1.00 82.00 101 ASN A N 1
ATOM 790 C CA . ASN A 1 101 ? -4.704 -9.920 -0.891 1.00 82.00 101 ASN A CA 1
ATOM 791 C C . ASN A 1 101 ? -5.675 -11.099 -0.658 1.00 82.00 101 ASN A C 1
ATOM 793 O O . ASN A 1 101 ? -5.674 -11.682 0.420 1.00 82.00 101 ASN A O 1
ATOM 797 N N . LEU A 1 102 ? -6.464 -11.475 -1.671 1.00 74.69 102 LEU A N 1
ATOM 798 C CA . LEU A 1 102 ? -7.480 -12.5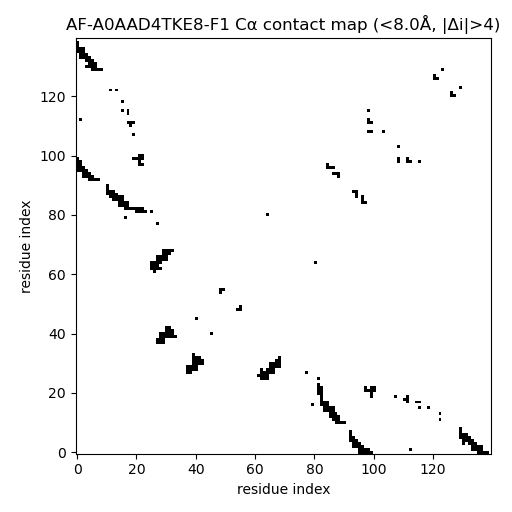43 -1.583 1.00 74.69 102 LEU A CA 1
ATOM 799 C C . LEU A 1 102 ? -6.901 -13.932 -1.259 1.00 74.69 102 LEU A C 1
ATOM 801 O O . LEU A 1 102 ? -7.607 -14.772 -0.723 1.00 74.69 102 LEU A O 1
ATOM 805 N N . GLY A 1 103 ? -5.627 -14.172 -1.577 1.00 76.25 103 GLY A N 1
ATOM 806 C CA . GLY A 1 103 ? -4.945 -15.441 -1.293 1.00 76.25 103 GLY A CA 1
ATOM 807 C C . GLY A 1 103 ? -4.315 -15.543 0.101 1.00 76.25 103 GLY A C 1
ATOM 808 O O . GLY A 1 103 ? -3.505 -16.438 0.311 1.00 76.25 103 GLY A O 1
ATOM 809 N N . MET A 1 104 ? -4.595 -14.608 1.015 1.00 80.69 104 MET A N 1
ATOM 810 C CA . MET A 1 104 ? -4.066 -14.620 2.385 1.00 80.69 104 MET A CA 1
ATOM 811 C C . MET A 1 104 ? -5.102 -15.139 3.376 1.00 80.69 104 MET A C 1
ATOM 813 O O . MET A 1 104 ? -6.293 -14.885 3.221 1.00 80.69 104 MET A O 1
ATOM 817 N N . GLU A 1 105 ? -4.637 -15.801 4.433 1.00 86.19 105 GLU A N 1
ATOM 818 C CA . GLU A 1 105 ? -5.510 -16.201 5.534 1.00 86.19 105 GLU A CA 1
ATOM 819 C C . GLU A 1 105 ? -5.997 -14.993 6.343 1.00 86.19 105 GLU A C 1
ATOM 821 O O . GLU A 1 105 ? -5.281 -14.007 6.542 1.00 86.19 105 GLU A O 1
ATOM 826 N N . GLU A 1 106 ? -7.194 -15.111 6.914 1.00 82.81 106 GLU A N 1
ATOM 827 C CA . GLU A 1 106 ? -7.810 -14.066 7.739 1.00 82.81 106 GLU A CA 1
ATOM 828 C C . GLU A 1 106 ? -6.938 -13.663 8.937 1.00 82.81 106 GLU A C 1
ATOM 830 O O . GLU A 1 106 ? -6.847 -12.481 9.273 1.00 82.81 106 GLU A O 1
ATOM 835 N N . LYS A 1 107 ? -6.219 -14.621 9.539 1.00 87.00 107 LYS A N 1
ATOM 836 C CA . LYS A 1 107 ? -5.285 -14.364 10.649 1.00 87.00 107 LYS A CA 1
ATOM 837 C C . LYS A 1 107 ? -4.120 -13.469 10.226 1.00 87.00 107 LYS A C 1
ATOM 839 O O . LYS A 1 107 ? -3.744 -12.557 10.961 1.00 87.00 107 LYS A O 1
ATOM 844 N N . GLN A 1 108 ? -3.578 -13.695 9.031 1.00 83.94 108 GLN A N 1
ATOM 845 C CA . GLN A 1 108 ? -2.480 -12.900 8.474 1.00 83.94 108 GLN A CA 1
ATOM 846 C C . GLN A 1 108 ? -2.949 -11.481 8.141 1.00 83.94 108 GLN A C 1
ATOM 848 O O . GLN A 1 108 ? -2.256 -10.500 8.421 1.00 83.94 108 GLN A O 1
ATOM 853 N N . ILE A 1 109 ? -4.167 -11.357 7.604 1.00 85.00 109 ILE A N 1
ATOM 854 C CA . ILE A 1 109 ? -4.797 -10.060 7.339 1.00 85.00 109 ILE A CA 1
ATOM 855 C C . ILE A 1 109 ? -5.009 -9.300 8.652 1.00 85.00 109 ILE A C 1
ATOM 857 O O . ILE A 1 109 ? -4.684 -8.116 8.726 1.00 85.00 109 ILE A O 1
ATOM 861 N N . PHE A 1 110 ? -5.495 -9.968 9.701 1.00 86.75 110 PHE A N 1
ATOM 862 C CA . PHE A 1 110 ? -5.695 -9.349 11.009 1.00 86.75 110 PHE A CA 1
ATOM 863 C C . PHE A 1 110 ? -4.384 -8.810 11.598 1.00 86.75 110 PHE A C 1
ATOM 865 O O . PHE A 1 110 ? -4.333 -7.652 12.011 1.00 86.75 110 PHE A O 1
ATOM 872 N N . GLN A 1 111 ? -3.302 -9.595 11.553 1.00 87.19 111 GLN A N 1
ATOM 873 C CA . GLN A 1 111 ? -1.976 -9.155 12.005 1.00 87.19 111 GLN A CA 1
ATOM 874 C C . GLN A 1 111 ? -1.469 -7.940 11.217 1.00 87.19 111 GLN A C 1
ATOM 876 O O . GLN A 1 111 ? -1.001 -6.963 11.809 1.00 87.19 111 GLN A O 1
ATOM 881 N N . ASN A 1 112 ? -1.617 -7.953 9.890 1.00 86.50 112 ASN A N 1
ATOM 882 C CA . ASN A 1 112 ? -1.241 -6.825 9.041 1.00 86.50 112 ASN A CA 1
ATOM 883 C C . ASN A 1 112 ? -2.053 -5.560 9.359 1.00 86.50 112 ASN A C 1
ATOM 885 O O . ASN A 1 112 ? -1.501 -4.455 9.391 1.00 86.50 112 ASN A O 1
ATOM 889 N N . VAL A 1 113 ? -3.359 -5.703 9.601 1.00 86.56 113 VAL A N 1
ATOM 890 C CA . VAL A 1 113 ? -4.241 -4.590 9.975 1.00 86.56 113 VAL A CA 1
ATOM 891 C C . VAL A 1 113 ? -3.855 -4.040 11.343 1.00 86.56 113 VAL A C 1
ATOM 893 O O . VAL A 1 113 ? -3.694 -2.828 11.477 1.00 86.56 113 VAL A O 1
ATOM 896 N N . GLN A 1 114 ? -3.644 -4.903 12.334 1.00 87.06 114 GLN A N 1
ATOM 897 C CA . GLN A 1 114 ? -3.271 -4.496 13.684 1.00 87.06 114 GLN A CA 1
ATOM 898 C C . GLN A 1 114 ? -1.934 -3.743 13.694 1.00 87.06 114 GLN A C 1
ATOM 900 O O . GLN A 1 114 ? -1.850 -2.661 14.272 1.00 87.06 114 GLN A O 1
ATOM 905 N N . LEU A 1 115 ? -0.914 -4.243 12.988 1.00 88.44 115 LEU A N 1
ATOM 906 C CA . LEU A 1 115 ? 0.368 -3.545 12.834 1.00 88.44 115 LEU A CA 1
ATOM 907 C C . LEU A 1 115 ? 0.215 -2.199 12.118 1.00 88.44 115 LEU A C 1
ATOM 909 O O . LEU A 1 115 ? 0.789 -1.203 12.557 1.00 88.44 115 LEU A O 1
ATOM 913 N N . SER A 1 116 ? -0.592 -2.146 11.056 1.00 85.44 116 SER A N 1
ATOM 914 C CA . SER A 1 116 ? -0.855 -0.908 10.311 1.00 85.44 116 SER A CA 1
ATOM 915 C C . SER A 1 116 ? -1.523 0.157 11.182 1.00 85.44 116 SER A C 1
ATOM 917 O O . SER A 1 116 ? -1.141 1.325 11.136 1.00 85.44 116 SER A O 1
ATOM 919 N N . VAL A 1 117 ? -2.511 -0.239 11.987 1.00 86.12 117 VAL A N 1
ATOM 920 C CA . VAL A 1 117 ? -3.225 0.665 12.895 1.00 86.12 117 VAL A CA 1
ATOM 921 C C . VAL A 1 117 ? -2.318 1.100 14.045 1.00 86.12 117 VAL A C 1
ATOM 923 O O . VAL A 1 117 ? -2.245 2.292 14.328 1.00 86.12 117 VAL A O 1
ATOM 926 N N . ASN A 1 118 ? -1.561 0.181 14.648 1.00 88.44 118 ASN A N 1
ATOM 927 C CA . ASN A 1 118 ? -0.620 0.505 15.722 1.00 88.44 118 ASN A CA 1
ATOM 928 C C . ASN A 1 118 ? 0.459 1.492 15.257 1.00 88.44 118 ASN A C 1
ATOM 930 O O . ASN A 1 118 ? 0.739 2.477 15.941 1.00 88.44 118 ASN A O 1
ATOM 934 N N . PHE A 1 119 ? 1.018 1.277 14.063 1.00 86.25 119 PHE A N 1
ATOM 935 C CA . PHE A 1 119 ? 1.985 2.195 13.472 1.00 86.25 119 PHE A CA 1
ATOM 936 C C . PHE A 1 119 ? 1.363 3.568 13.197 1.00 86.25 119 PHE A C 1
ATOM 938 O O . PHE A 1 119 ? 1.942 4.592 13.553 1.00 86.25 119 PHE A O 1
ATOM 945 N N . LEU A 1 120 ? 0.149 3.612 12.643 1.00 80.25 120 LEU A N 1
ATOM 946 C CA . LEU A 1 120 ? -0.560 4.869 12.405 1.00 80.25 120 LEU A CA 1
ATOM 947 C C . LEU A 1 120 ? -0.799 5.650 13.704 1.00 80.25 120 LEU A C 1
ATOM 949 O O . LEU A 1 120 ? -0.550 6.851 13.754 1.00 80.25 120 LEU A O 1
ATOM 953 N N . VAL A 1 121 ? -1.257 4.968 14.754 1.00 83.81 121 VAL A N 1
ATOM 954 C CA . VAL A 1 121 ? -1.505 5.565 16.071 1.00 83.81 121 VAL A CA 1
ATOM 955 C C . VAL A 1 121 ? -0.214 6.111 16.678 1.00 83.81 121 VAL A C 1
ATOM 957 O O . VAL A 1 121 ? -0.246 7.186 17.269 1.00 83.81 121 VAL A O 1
ATOM 960 N N . SER A 1 122 ? 0.920 5.429 16.484 1.00 84.81 122 SER A N 1
ATOM 961 C CA . SER A 1 122 ? 2.228 5.887 16.977 1.00 84.81 122 SER A CA 1
ATOM 962 C C . SER A 1 122 ? 2.733 7.164 16.296 1.00 84.81 122 SER A C 1
ATOM 964 O O . SER A 1 122 ? 3.488 7.928 16.891 1.00 84.81 122 SER A O 1
ATOM 966 N N . LEU A 1 123 ? 2.295 7.426 15.060 1.00 80.12 123 LEU A N 1
ATOM 967 C CA . LEU A 1 123 ? 2.651 8.638 14.318 1.00 80.12 123 LEU A CA 1
ATOM 968 C C . LEU A 1 123 ? 1.772 9.843 14.695 1.00 80.12 123 LEU A C 1
ATOM 970 O O . LEU A 1 123 ? 2.133 10.984 14.401 1.00 80.12 123 LEU A O 1
ATOM 974 N N . LEU A 1 124 ? 0.617 9.610 15.326 1.00 77.12 124 LEU A N 1
ATOM 975 C CA . LEU A 1 124 ? -0.340 10.650 15.699 1.00 77.12 124 LEU A CA 1
ATOM 976 C C . LEU A 1 124 ? -0.046 11.170 17.106 1.00 77.12 124 LEU A C 1
ATOM 978 O O . LEU A 1 124 ? -0.022 10.414 18.070 1.00 77.12 124 LEU A O 1
ATOM 982 N N . LYS A 1 125 ? 0.062 12.494 17.255 1.00 76.50 125 LYS A N 1
ATOM 983 C CA . LYS A 1 125 ? 0.368 13.138 18.548 1.00 76.50 125 LYS A CA 1
ATOM 984 C C . LYS A 1 125 ? -0.686 12.922 19.637 1.00 76.50 125 LYS A C 1
ATOM 986 O O . LYS A 1 125 ? -0.376 13.085 20.811 1.00 76.50 125 LYS A O 1
ATOM 991 N N . LYS A 1 126 ? -1.929 12.621 19.249 1.00 80.94 126 LYS A N 1
ATOM 992 C CA . LYS A 1 126 ? -3.048 12.314 20.158 1.00 80.94 126 LYS A CA 1
ATOM 993 C C . LYS A 1 126 ? -3.581 10.890 19.977 1.00 80.94 126 LYS A C 1
ATOM 995 O O . LYS A 1 126 ? -4.716 10.601 20.359 1.00 80.94 126 LYS A O 1
ATOM 1000 N N . ASN A 1 127 ? -2.782 10.014 19.365 1.00 80.88 127 ASN A N 1
ATOM 1001 C CA . ASN A 1 127 ? -3.081 8.596 19.201 1.00 80.88 127 ASN A CA 1
ATOM 1002 C C . ASN A 1 127 ? -4.482 8.374 18.584 1.00 80.88 127 ASN A C 1
ATOM 1004 O O . ASN A 1 127 ? -4.740 8.779 17.450 1.00 80.88 127 ASN A O 1
ATOM 1008 N N . TRP A 1 128 ? -5.399 7.765 19.343 1.00 81.31 128 TRP A N 1
ATOM 1009 C CA . TRP A 1 128 ? -6.741 7.372 18.903 1.00 81.31 128 TRP A CA 1
ATOM 1010 C C . TRP A 1 128 ? -7.740 8.523 18.774 1.00 81.31 128 TRP A C 1
ATOM 1012 O O . TRP A 1 128 ? -8.668 8.420 17.980 1.00 81.31 128 TRP A O 1
ATOM 1022 N N . GLN A 1 129 ? -7.549 9.639 19.484 1.00 76.69 129 GLN A N 1
ATOM 1023 C CA . GLN A 1 129 ? -8.499 10.764 19.441 1.00 76.69 129 GLN A CA 1
ATOM 1024 C C . GLN A 1 129 ? -8.567 11.430 18.063 1.00 76.69 129 GLN A C 1
ATOM 1026 O O . GLN A 1 129 ? -9.566 12.054 17.719 1.00 76.69 129 GLN A O 1
ATOM 1031 N N . ASN A 1 130 ? -7.508 11.293 17.265 1.00 77.19 130 ASN A N 1
ATOM 1032 C CA . ASN A 1 130 ? -7.443 11.841 15.914 1.00 77.19 130 ASN A CA 1
ATOM 1033 C C . ASN A 1 130 ? -8.014 10.899 14.848 1.00 77.19 130 ASN A C 1
ATOM 1035 O O . ASN A 1 130 ? -8.160 11.304 13.693 1.00 77.19 130 ASN A O 1
ATOM 1039 N N . VAL A 1 131 ? -8.307 9.646 15.193 1.00 78.56 131 VAL A N 1
ATOM 1040 C CA . VAL A 1 131 ? -8.841 8.665 14.251 1.00 78.56 131 VAL A CA 1
ATOM 1041 C C . VAL A 1 131 ? -10.360 8.762 14.285 1.00 78.56 131 VAL A C 1
ATOM 1043 O O . VAL A 1 131 ? -10.989 8.378 15.264 1.00 78.56 131 VAL A O 1
ATOM 1046 N N . ARG A 1 132 ? -10.966 9.290 13.216 1.00 78.75 132 ARG A N 1
ATOM 1047 C CA . ARG A 1 132 ? -12.425 9.454 13.153 1.00 78.75 132 ARG A CA 1
ATOM 1048 C C . ARG A 1 132 ? -13.114 8.146 12.783 1.00 78.75 132 ARG A C 1
ATOM 1050 O O . ARG A 1 132 ? -14.075 7.750 13.428 1.00 78.75 132 ARG A O 1
ATOM 1057 N N . CYS A 1 133 ? -12.636 7.502 11.719 1.00 79.75 133 CYS A N 1
ATOM 1058 C CA . CYS A 1 133 ? -13.174 6.236 11.227 1.00 79.75 133 CYS A CA 1
ATOM 1059 C C . CYS A 1 133 ? -12.072 5.420 10.539 1.00 79.75 133 CYS A C 1
ATOM 1061 O O . CYS A 1 133 ? -11.238 5.974 9.813 1.00 79.75 133 CYS A O 1
ATOM 1063 N N . LEU A 1 134 ? -12.126 4.102 10.722 1.00 84.44 134 LEU A N 1
ATOM 1064 C CA . LEU A 1 134 ? -11.324 3.114 10.007 1.00 84.44 134 LEU A CA 1
ATOM 1065 C C . LEU A 1 134 ? -12.272 2.273 9.150 1.00 84.44 134 LEU A C 1
ATOM 1067 O O . LEU A 1 134 ? -13.295 1.807 9.643 1.00 84.44 134 LEU A O 1
ATOM 1071 N N . TYR A 1 135 ? -11.936 2.076 7.879 1.00 85.56 135 TYR A N 1
ATOM 1072 C CA . TYR A 1 135 ? -12.734 1.297 6.938 1.00 85.56 135 TYR A CA 1
ATOM 1073 C C . TYR A 1 135 ? -11.889 0.181 6.343 1.00 85.56 135 TYR A C 1
ATOM 1075 O O . TYR A 1 135 ? -10.809 0.431 5.815 1.00 85.56 135 TYR A O 1
ATOM 1083 N N . LEU A 1 136 ? -12.393 -1.046 6.361 1.00 84.81 136 LEU A N 1
ATOM 1084 C CA . LEU A 1 136 ? -11.829 -2.143 5.582 1.00 84.81 136 LEU A CA 1
ATOM 1085 C C . LEU A 1 136 ? -12.691 -2.343 4.341 1.00 84.81 136 LEU A C 1
ATOM 1087 O O . LEU A 1 136 ? -13.890 -2.580 4.438 1.00 84.81 136 LEU A O 1
ATOM 1091 N N . LYS A 1 137 ? -12.073 -2.216 3.167 1.00 84.44 137 LYS A N 1
ATOM 1092 C CA . LYS A 1 137 ? -12.719 -2.435 1.874 1.00 84.44 137 LYS A CA 1
ATOM 1093 C C . LYS A 1 137 ? -11.928 -3.452 1.062 1.00 84.44 137 LYS A C 1
ATOM 1095 O O . LYS A 1 137 ? -10.736 -3.251 0.822 1.00 84.44 137 LYS A O 1
ATOM 1100 N N . SER A 1 138 ? -12.570 -4.517 0.604 1.00 79.06 138 SER A N 1
ATOM 1101 C CA . SER A 1 138 ? -12.027 -5.401 -0.430 1.00 79.06 138 SER A CA 1
ATOM 1102 C C . SER A 1 138 ? -12.143 -4.739 -1.809 1.00 79.06 138 SER A C 1
ATOM 1104 O O . SER A 1 138 ? -13.045 -3.941 -2.069 1.00 79.06 138 SER A O 1
ATOM 1106 N N . THR A 1 139 ? -11.191 -5.018 -2.697 1.00 77.94 139 THR A N 1
ATOM 1107 C CA . THR A 1 139 ? -11.398 -4.796 -4.134 1.00 77.94 139 THR A CA 1
ATOM 1108 C C . THR A 1 139 ? -12.423 -5.819 -4.608 1.00 77.94 139 THR A C 1
ATOM 1110 O O . THR A 1 139 ? -12.185 -7.011 -4.429 1.00 77.94 139 THR A O 1
ATOM 1113 N N . MET A 1 140 ? -13.556 -5.326 -5.119 1.00 60.53 140 MET A N 1
ATOM 1114 C CA . MET A 1 140 ? -14.559 -6.122 -5.836 1.00 60.53 140 MET A CA 1
ATOM 1115 C C . MET A 1 140 ? -14.016 -6.502 -7.209 1.00 60.53 140 MET A C 1
ATOM 1117 O O . MET A 1 140 ? -13.332 -5.632 -7.803 1.00 60.53 140 MET A O 1
#

Sequence (140 aa):
MLGLCLLKEKRFSGSVRLPHIPHPKMKVCMLGDAYIGLDHMDVEGLKRLNKNKKLVKKFAKKYHDFLASEAESLESKVNETKVMVKFQLKKVLCMGVAVGNLGMEEKQIFQNVQLSVNFLVSLLKKNWQNVRCLYLKSTM

Organism: NCBI:txid357466

Foldseek 3Di:
DKKFFFADDDWDKDKDFAPDQLPPPAQEEEEDDDDDDHHYDYPVNVVVQVVDPVSVVVVPVVHDYYHYDDPDDVVVVVNRVRRMWMDGDDVHRMDDTRQHDPPDDPVSSVRSVVRVLVVVLVRDPNRCVGTPDMDDDDDD

Secondary structure (DSSP, 8-state):
-EEEEE-S----EEEEE-SS-S-TT--EEEESS--SSS-EE-HHHHHHHTT-HHHHHHHHHH-SEEEE--SS-HHHHHHHHHHEEEEE--SSSEEEE----TTS-HHHHHHHHHHHHHHHHHHSTTGGGGEEEEEE----

Mean predicted aligned error: 9.53 Å

Nearest PDB structures (foldseek):
  8y0w-assembly1_Lz  TM=9.282E-01  e=9.428E-15  Homo sapiens
  6sgc-assembly1_B  TM=8.876E-01  e=6.328E-14  Oryctolagus cuniculus
  8i9x-assembly1_Lq  TM=8.720E-01  e=2.682E-13  Thermochaetoides thermophila DSM 1495
  1dwu-assembly2_B  TM=8.422E-01  e=9.735E-08  Methanothermococcus thermolithotrophicus
  1i2a-assembly1_A  TM=8.148E-01  e=2.783E-07  Methanocaldococcus jannaschii

Radius of gyration: 17.64 Å; Cα contacts (8 Å, |Δi|>4): 186; chains: 1; bounding box: 41×34×43 Å